Protein AF-A0ABD4Z393-F1 (afdb_monomer_lite)

Secondary structure (DSSP, 8-state):
--HHHHHHHHHHHHTTTS-TT-S-------SS--EE-TTS-EE------S----

Radius of gyration: 14.11 Å; chains: 1; bounding box: 27×31×29 Å

Sequence (54 aa):
MDRSLIKSMMPSLVAGHVPRNVRSFKYRVFDDQPLSSTLGFAIDPQPFDGKVVA

Organism: NCBI:txid1389922

Structure (mmCIF, N/CA/C/O backbone):
data_AF-A0ABD4Z393-F1
#
_entry.id   AF-A0ABD4Z393-F1
#
loop_
_atom_site.group_PDB
_atom_site.id
_atom_site.type_symbol
_atom_site.label_atom_id
_atom_site.label_alt_id
_atom_site.label_comp_id
_atom_site.label_asym_id
_atom_site.label_entity_id
_atom_site.label_seq_id
_atom_site.pdbx_PDB_ins_code
_atom_site.Cartn_x
_atom_site.Cartn_y
_atom_site.Cartn_z
_atom_site.occupancy
_atom_site.B_iso_or_equiv
_atom_site.auth_seq_id
_atom_site.auth_comp_id
_atom_site.auth_asym_id
_atom_site.auth_atom_id
_atom_site.pdbx_PDB_model_num
ATOM 1 N N . MET A 1 1 ? -15.560 -0.557 8.391 1.00 66.56 1 MET A N 1
ATOM 2 C CA . MET A 1 1 ? -14.661 -0.866 7.259 1.00 66.56 1 MET A CA 1
ATOM 3 C C . MET A 1 1 ? -13.907 -2.160 7.556 1.00 66.56 1 MET A C 1
ATOM 5 O O . MET A 1 1 ? -13.344 -2.262 8.642 1.00 66.56 1 MET A O 1
ATOM 9 N N . ASP A 1 2 ? -13.919 -3.158 6.661 1.00 83.75 2 ASP A N 1
ATOM 10 C CA . ASP A 1 2 ? -13.163 -4.406 6.876 1.00 83.75 2 ASP A CA 1
ATOM 11 C C . ASP A 1 2 ? -11.696 -4.228 6.467 1.00 83.75 2 ASP A C 1
ATOM 13 O O . ASP A 1 2 ? -11.316 -4.281 5.295 1.00 83.75 2 ASP A O 1
ATOM 17 N N . ARG A 1 3 ? -10.857 -4.005 7.478 1.00 80.44 3 A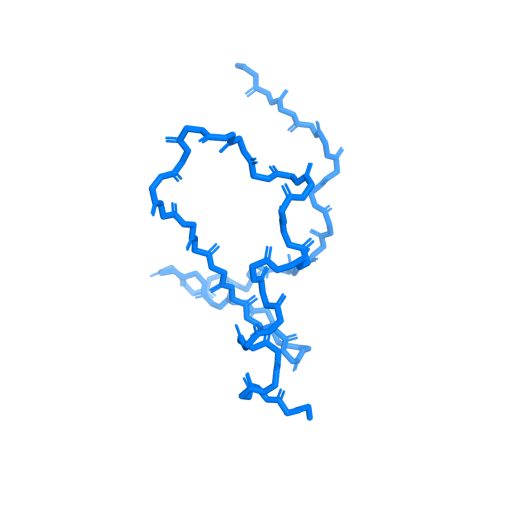RG A N 1
ATOM 18 C CA . ARG A 1 3 ? -9.423 -3.766 7.305 1.00 80.44 3 ARG A CA 1
ATOM 19 C C . ARG A 1 3 ? -8.694 -4.989 6.750 1.00 80.44 3 ARG A C 1
ATOM 21 O O . ARG A 1 3 ? -7.673 -4.818 6.092 1.00 80.44 3 ARG A O 1
ATOM 28 N N . SER A 1 4 ? -9.173 -6.203 7.011 1.00 85.25 4 SER A N 1
ATOM 29 C CA . SER A 1 4 ? -8.508 -7.428 6.558 1.00 85.25 4 SER A CA 1
ATOM 30 C C . SER A 1 4 ? -8.628 -7.595 5.041 1.00 85.25 4 SER A C 1
ATOM 32 O O . SER A 1 4 ? -7.625 -7.805 4.353 1.00 85.25 4 SER A O 1
ATOM 34 N N . LEU A 1 5 ? -9.828 -7.349 4.517 1.00 86.75 5 LEU A N 1
ATOM 35 C CA . LEU A 1 5 ? -10.132 -7.363 3.093 1.00 86.75 5 LEU A CA 1
ATOM 36 C C . LEU A 1 5 ? -9.329 -6.294 2.343 1.00 86.75 5 LEU A C 1
ATOM 38 O O . LEU A 1 5 ? -8.670 -6.595 1.349 1.00 86.75 5 LEU A O 1
ATOM 42 N N . ILE A 1 6 ? -9.273 -5.071 2.871 1.00 84.31 6 ILE A N 1
ATOM 43 C CA . ILE A 1 6 ? -8.499 -3.964 2.286 1.00 84.31 6 ILE A CA 1
ATOM 44 C C . ILE A 1 6 ? -7.021 -4.326 2.162 1.00 84.31 6 ILE A C 1
ATOM 46 O O . ILE A 1 6 ? -6.434 -4.154 1.096 1.00 84.31 6 ILE A O 1
ATOM 50 N N . LYS A 1 7 ? -6.425 -4.897 3.216 1.00 84.25 7 LYS A N 1
ATOM 51 C CA . LYS A 1 7 ? -5.028 -5.352 3.186 1.00 84.25 7 LYS A CA 1
ATOM 52 C C . LYS A 1 7 ? -4.784 -6.409 2.113 1.00 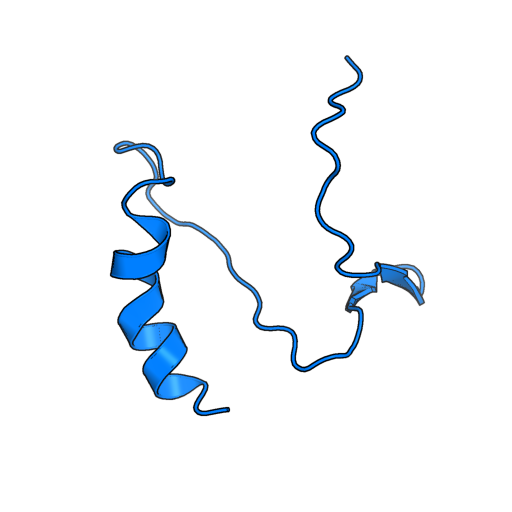84.25 7 LYS A C 1
ATOM 54 O O . LYS A 1 7 ? -3.761 -6.340 1.439 1.00 84.25 7 LYS A O 1
ATOM 59 N N . SER A 1 8 ? -5.718 -7.346 1.937 1.00 88.69 8 SER A N 1
ATOM 60 C CA . SER A 1 8 ? -5.611 -8.380 0.900 1.00 88.69 8 SER A CA 1
ATOM 61 C C . SER A 1 8 ? -5.664 -7.801 -0.519 1.00 88.69 8 SER A C 1
ATOM 63 O O . SER A 1 8 ? -4.987 -8.298 -1.414 1.00 88.69 8 SER A O 1
ATOM 65 N N . MET A 1 9 ? -6.396 -6.698 -0.710 1.00 88.44 9 MET A N 1
ATOM 66 C CA . MET A 1 9 ? -6.549 -6.030 -2.004 1.00 88.44 9 MET A CA 1
ATOM 67 C C . MET A 1 9 ? -5.467 -4.980 -2.300 1.00 88.44 9 MET A C 1
ATOM 69 O O . MET A 1 9 ? -5.301 -4.606 -3.462 1.00 88.44 9 MET A O 1
ATOM 73 N N . MET A 1 10 ? -4.701 -4.523 -1.298 1.00 86.00 10 MET A N 1
ATOM 74 C CA . MET A 1 10 ? -3.649 -3.500 -1.460 1.00 86.00 10 MET A CA 1
ATOM 75 C C . MET A 1 10 ? -2.710 -3.735 -2.651 1.00 86.00 10 MET A C 1
ATOM 77 O O . MET A 1 10 ? -2.470 -2.781 -3.389 1.00 86.00 10 MET A O 1
ATOM 81 N N . PRO A 1 11 ? -2.193 -4.953 -2.904 1.00 84.81 11 PRO A N 1
ATOM 82 C CA . PRO A 1 11 ? -1.297 -5.168 -4.036 1.00 84.81 11 PRO A CA 1
ATOM 83 C C . PRO A 1 11 ? -1.961 -4.846 -5.379 1.00 84.81 11 PRO A C 1
ATOM 85 O O . PRO A 1 11 ? -1.335 -4.231 -6.233 1.00 84.81 11 PRO A O 1
ATOM 88 N N . SER A 1 12 ? -3.236 -5.208 -5.549 1.00 87.94 12 SER A N 1
ATOM 89 C CA . SER A 1 12 ? -3.989 -4.944 -6.778 1.00 87.94 12 SER A CA 1
ATOM 90 C C . SER A 1 12 ? -4.332 -3.464 -6.929 1.00 87.94 12 SER A C 1
ATOM 92 O O . SER A 1 12 ? -4.200 -2.925 -8.025 1.00 87.94 12 SER A O 1
ATOM 94 N N . LEU A 1 13 ? -4.712 -2.795 -5.837 1.00 87.12 13 LEU A N 1
ATOM 95 C CA . LEU A 1 13 ? -5.075 -1.377 -5.865 1.00 87.12 13 LEU A CA 1
ATOM 96 C C . LEU A 1 13 ? -3.886 -0.474 -6.222 1.00 87.12 13 LEU A C 1
ATOM 98 O O . LEU A 1 13 ? -4.055 0.507 -6.942 1.00 87.12 13 LEU A O 1
ATOM 102 N N . VAL A 1 14 ? -2.680 -0.798 -5.744 1.00 85.50 14 VAL A N 1
ATOM 103 C CA . VAL A 1 14 ? -1.496 0.058 -5.946 1.00 85.50 14 VAL A CA 1
ATOM 104 C C . VAL A 1 14 ? -0.642 -0.399 -7.142 1.00 85.50 14 VAL A C 1
ATOM 106 O O . VAL A 1 14 ? 0.215 0.354 -7.592 1.00 85.50 14 VAL A O 1
ATOM 109 N N . ALA A 1 15 ? -0.892 -1.574 -7.738 1.00 83.31 15 ALA A N 1
ATOM 110 C CA . ALA A 1 15 ? -0.071 -2.142 -8.821 1.00 83.31 15 ALA A CA 1
ATOM 111 C C . ALA A 1 15 ? 0.185 -1.193 -10.009 1.00 83.31 15 ALA A C 1
ATOM 113 O O . ALA A 1 15 ? 1.276 -1.209 -10.573 1.00 83.31 15 ALA A O 1
ATOM 114 N N . GLY A 1 16 ? -0.790 -0.355 -10.379 1.00 85.44 16 GLY A N 1
ATOM 115 C CA . GLY A 1 16 ? -0.639 0.619 -11.470 1.00 85.44 16 GLY A CA 1
ATOM 116 C C . GLY A 1 16 ? 0.245 1.828 -11.137 1.00 85.44 16 GLY A C 1
ATOM 117 O O . GLY A 1 16 ? 0.694 2.521 -12.044 1.00 85.44 16 GLY A O 1
ATOM 118 N N . HIS A 1 17 ? 0.506 2.072 -9.852 1.00 83.44 17 HIS A N 1
ATOM 119 C CA . HIS A 1 17 ? 1.221 3.248 -9.345 1.00 83.44 17 HIS A CA 1
ATOM 120 C C . HIS A 1 17 ? 2.560 2.891 -8.685 1.00 83.44 17 HIS A C 1
ATOM 122 O O . HIS A 1 17 ? 3.368 3.780 -8.422 1.00 83.44 17 HIS A O 1
ATOM 128 N N . VAL A 1 18 ? 2.814 1.606 -8.407 1.00 82.31 18 VAL A N 1
ATOM 129 C CA . VAL A 1 18 ? 4.103 1.149 -7.878 1.00 82.31 18 VAL A CA 1
ATOM 130 C C . VAL A 1 18 ? 5.079 0.897 -9.033 1.00 82.31 18 VAL A C 1
ATOM 132 O O . VAL A 1 18 ? 4.793 0.088 -9.919 1.00 82.31 18 VAL A O 1
ATOM 135 N N . PRO A 1 19 ? 6.270 1.520 -9.019 1.00 86.88 19 PRO A N 1
ATOM 136 C CA . PRO A 1 19 ? 7.344 1.183 -9.943 1.00 86.88 19 PRO A CA 1
ATOM 137 C C . PRO A 1 19 ? 7.707 -0.303 -9.864 1.00 86.88 19 PRO A C 1
ATOM 139 O O . PRO A 1 19 ? 7.858 -0.866 -8.781 1.00 86.88 19 PRO A O 1
ATOM 142 N N . ARG A 1 20 ? 7.924 -0.945 -11.015 1.00 82.38 20 ARG A N 1
ATOM 143 C CA . ARG A 1 20 ? 8.175 -2.399 -11.100 1.00 82.38 20 ARG A CA 1
ATOM 144 C C . ARG A 1 20 ? 9.426 -2.887 -10.348 1.00 82.38 20 ARG A C 1
ATOM 146 O O . ARG A 1 20 ? 9.597 -4.088 -10.187 1.00 82.38 20 ARG A O 1
ATOM 153 N N . ASN A 1 21 ? 10.303 -1.984 -9.907 1.00 88.00 21 ASN A N 1
ATOM 154 C CA . ASN A 1 21 ? 11.536 -2.289 -9.176 1.00 88.00 21 ASN A CA 1
ATOM 155 C C . ASN A 1 21 ? 11.413 -2.163 -7.642 1.00 88.00 21 ASN A C 1
ATOM 157 O O . ASN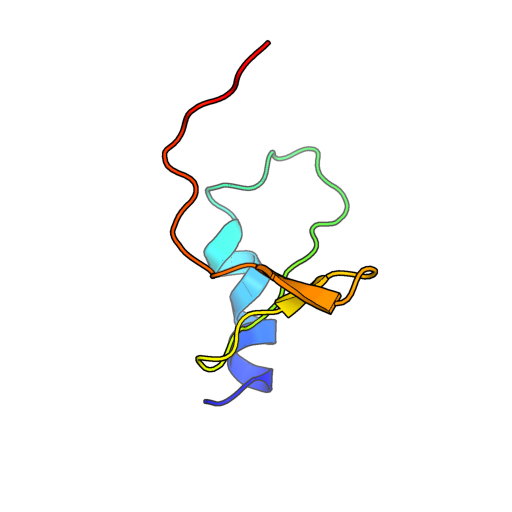 A 1 21 ? 12.394 -2.393 -6.933 1.00 88.00 21 ASN A O 1
ATOM 161 N N . VAL A 1 22 ? 10.244 -1.795 -7.107 1.00 84.50 22 VAL A N 1
ATOM 162 C CA . VAL A 1 22 ? 10.035 -1.639 -5.661 1.00 84.50 22 VAL A CA 1
ATOM 163 C C . VAL A 1 22 ? 9.885 -2.997 -4.972 1.00 84.50 22 VAL A C 1
ATOM 165 O O . VAL A 1 22 ? 9.074 -3.830 -5.365 1.00 84.50 22 VAL A O 1
ATOM 168 N N . ARG A 1 23 ? 10.639 -3.200 -3.883 1.00 82.38 23 ARG A N 1
ATOM 169 C CA . ARG A 1 23 ? 10.544 -4.398 -3.025 1.00 82.38 23 ARG A CA 1
ATOM 170 C C . ARG A 1 23 ? 9.475 -4.304 -1.939 1.00 82.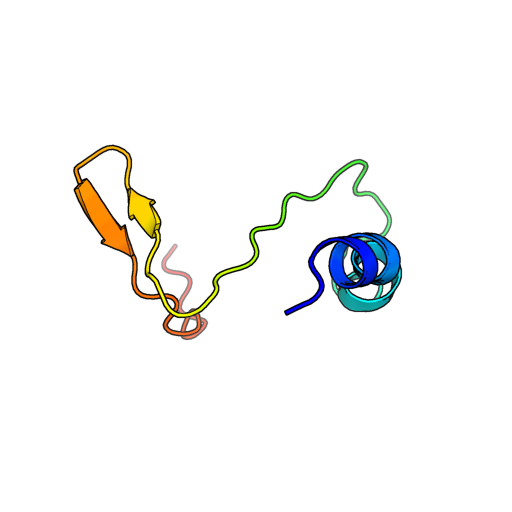38 23 ARG A C 1
ATOM 172 O O . ARG A 1 23 ? 8.976 -5.325 -1.483 1.00 82.38 23 ARG A O 1
ATOM 179 N N . SER A 1 24 ? 9.157 -3.096 -1.486 1.00 82.56 24 SER A N 1
ATOM 180 C CA . SER A 1 24 ? 8.204 -2.871 -0.400 1.00 82.56 24 SER A CA 1
ATOM 181 C C . SER A 1 24 ? 7.584 -1.489 -0.506 1.00 82.56 24 SER A C 1
ATOM 183 O O . SER A 1 24 ? 8.299 -0.515 -0.739 1.00 82.56 24 SER A O 1
ATOM 185 N N . PHE A 1 25 ? 6.288 -1.390 -0.238 1.00 82.38 25 PHE A N 1
ATOM 186 C CA . PHE A 1 25 ? 5.590 -0.121 -0.071 1.00 82.38 25 PHE A CA 1
ATOM 187 C C . PHE A 1 25 ? 4.888 -0.099 1.290 1.00 82.38 25 PHE A C 1
ATOM 189 O O . PHE A 1 25 ? 4.561 -1.143 1.856 1.00 82.38 25 PHE A O 1
ATOM 196 N N . LYS A 1 26 ? 4.694 1.099 1.841 1.00 83.19 26 LYS A N 1
ATOM 197 C CA . LYS A 1 26 ? 3.993 1.314 3.112 1.00 83.19 26 LYS A CA 1
ATOM 198 C C . LYS A 1 26 ? 2.653 1.974 2.819 1.00 83.19 26 LYS A C 1
ATOM 200 O O . LYS A 1 26 ? 2.581 2.855 1.972 1.00 83.19 26 LYS A O 1
ATOM 205 N N . TYR A 1 27 ? 1.618 1.569 3.540 1.00 79.81 27 TYR A N 1
ATOM 206 C CA . TYR A 1 27 ? 0.289 2.165 3.457 1.00 79.81 27 TYR A CA 1
ATOM 207 C C . TYR A 1 27 ? -0.284 2.345 4.862 1.00 79.81 27 TYR A C 1
ATOM 209 O O . TYR A 1 27 ? 0.137 1.685 5.817 1.00 79.81 27 TYR A O 1
ATOM 217 N N . ARG A 1 28 ? -1.241 3.262 4.985 1.00 77.06 28 ARG A N 1
ATOM 218 C CA . ARG A 1 28 ? -2.023 3.513 6.197 1.00 77.06 28 ARG A CA 1
ATOM 219 C C . ARG A 1 28 ? -3.479 3.682 5.778 1.00 77.06 28 ARG A C 1
ATOM 221 O O . ARG A 1 28 ? -3.740 4.255 4.728 1.00 77.06 28 ARG A O 1
ATOM 228 N N . VAL A 1 29 ? -4.394 3.141 6.572 1.00 76.38 29 VAL A N 1
ATOM 229 C CA . VAL A 1 29 ? -5.839 3.293 6.367 1.00 76.38 29 VAL A CA 1
ATOM 230 C C . VAL A 1 29 ? -6.320 4.309 7.392 1.00 76.38 29 VAL A C 1
ATOM 232 O O . VAL A 1 29 ? -6.055 4.130 8.581 1.00 76.38 29 VAL A O 1
ATOM 235 N N . PHE A 1 30 ? -6.963 5.373 6.922 1.00 73.19 30 PHE A N 1
ATOM 236 C CA . PHE A 1 30 ? -7.503 6.441 7.754 1.00 73.19 30 PHE A CA 1
ATOM 237 C C . PHE A 1 30 ? -9.028 6.342 7.737 1.00 73.19 30 PHE A C 1
ATOM 239 O O . PHE A 1 30 ? -9.631 6.450 6.675 1.00 73.19 30 PHE A O 1
ATOM 246 N N . ASP A 1 31 ? -9.623 6.112 8.906 1.00 72.06 31 ASP A N 1
ATOM 247 C CA . ASP A 1 31 ? -11.076 6.056 9.104 1.00 72.06 31 ASP A CA 1
ATOM 248 C C . ASP A 1 31 ? -11.549 7.422 9.656 1.00 72.06 31 ASP A C 1
ATOM 250 O O . ASP A 1 31 ? -11.990 7.515 10.797 1.00 72.06 31 ASP A O 1
ATOM 254 N N . ASP A 1 32 ? -11.348 8.496 8.881 1.00 63.47 32 ASP A N 1
ATOM 255 C CA . ASP A 1 32 ? -11.761 9.883 9.192 1.00 63.47 32 ASP A CA 1
ATOM 256 C C . ASP A 1 32 ? -11.033 10.600 10.350 1.00 63.47 32 ASP A C 1
ATOM 258 O O . ASP A 1 32 ? -11.472 11.655 10.807 1.00 63.47 32 ASP A O 1
ATOM 262 N N . GLN A 1 33 ? -9.886 10.086 10.811 1.00 60.62 33 GLN A N 1
ATOM 263 C 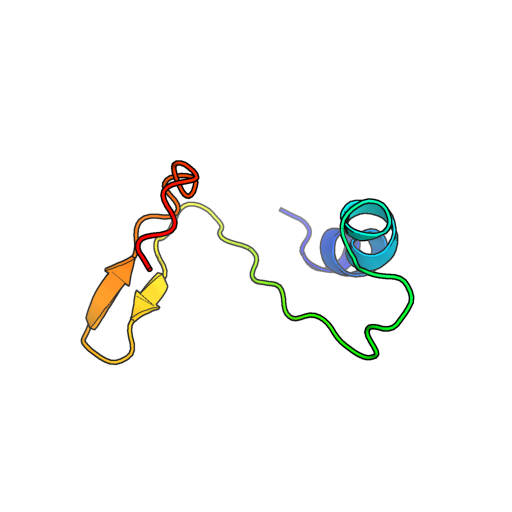CA . GLN A 1 33 ? -9.023 10.805 11.758 1.00 60.62 33 GLN A CA 1
ATOM 264 C C . GLN A 1 33 ? -7.639 11.107 11.162 1.00 60.62 33 GLN A C 1
ATOM 266 O O . GLN A 1 33 ? -6.976 10.189 10.662 1.00 60.62 33 GLN A O 1
ATOM 271 N N . PRO A 1 34 ? -7.176 12.372 11.228 1.00 60.06 34 PRO A N 1
ATOM 272 C CA . PRO A 1 34 ? -5.846 12.752 10.775 1.00 60.06 34 PRO A CA 1
ATOM 273 C C . PRO A 1 34 ? -4.767 12.125 11.658 1.00 60.06 34 PRO A C 1
ATOM 275 O O . PRO A 1 34 ? -4.925 11.977 12.872 1.00 60.06 34 PRO A O 1
ATOM 278 N N . LEU A 1 35 ? -3.638 11.764 11.047 1.00 58.91 35 LEU A N 1
ATOM 279 C CA . LEU A 1 35 ? -2.520 11.201 11.793 1.00 58.91 35 LEU A CA 1
ATOM 280 C C . LEU A 1 35 ? -1.906 12.287 12.677 1.00 58.91 35 LEU A C 1
ATOM 282 O O . LEU A 1 35 ? -1.454 13.314 12.169 1.00 58.91 35 LEU A O 1
ATOM 286 N N . SER A 1 36 ? -1.802 12.030 13.977 1.00 53.25 36 SER A N 1
ATOM 287 C CA . SER A 1 36 ? -0.935 12.816 14.850 1.00 53.25 36 SER A CA 1
ATOM 288 C C . SER A 1 36 ? 0.517 12.574 14.429 1.00 53.25 36 SER A C 1
ATOM 290 O O . SER A 1 36 ? 1.026 11.453 14.506 1.00 53.25 36 SER A O 1
ATOM 292 N N . SER A 1 37 ? 1.189 13.607 13.928 1.00 61.69 37 SER A N 1
ATOM 293 C CA . SER A 1 37 ? 2.620 13.564 13.656 1.00 61.69 37 SER A CA 1
ATOM 294 C C . SER A 1 37 ? 3.382 13.331 14.961 1.00 61.69 37 SER A C 1
ATOM 296 O O . SER A 1 37 ? 2.863 13.556 16.055 1.00 61.69 37 SER A O 1
ATOM 298 N N . THR A 1 38 ? 4.642 12.915 14.865 1.00 56.19 38 THR A N 1
ATOM 299 C CA . THR A 1 38 ? 5.545 12.723 16.014 1.00 56.19 38 THR A CA 1
ATOM 300 C C . THR A 1 38 ? 5.727 13.976 16.887 1.00 56.19 38 THR A C 1
ATOM 302 O O . THR A 1 38 ? 6.275 13.865 17.977 1.00 56.19 38 THR A O 1
ATOM 305 N N . LEU A 1 39 ? 5.245 15.144 16.443 1.00 64.81 39 LEU A N 1
ATOM 306 C CA . LEU A 1 39 ? 5.219 16.410 17.185 1.00 64.81 39 LEU A CA 1
ATOM 307 C C . LEU A 1 39 ? 3.799 16.847 17.613 1.00 64.81 39 LEU A C 1
ATOM 309 O O . LEU A 1 39 ? 3.612 17.976 18.048 1.00 64.81 39 LEU A O 1
ATOM 313 N N . GLY A 1 40 ? 2.788 15.981 17.486 1.00 57.53 40 GLY A N 1
ATOM 314 C CA . GLY A 1 40 ? 1.404 16.262 17.890 1.00 57.53 40 GLY A CA 1
ATOM 315 C C . GLY A 1 40 ? 0.561 17.019 16.857 1.00 57.53 40 GLY A C 1
ATOM 316 O O . GLY A 1 40 ? -0.588 17.348 17.139 1.00 57.53 40 GLY A O 1
ATOM 317 N N . PHE A 1 41 ? 1.081 17.275 15.652 1.00 56.81 41 PHE A N 1
ATOM 318 C CA . PHE A 1 41 ? 0.314 17.943 14.595 1.00 56.81 41 PHE A CA 1
ATOM 319 C C . PHE A 1 41 ? -0.633 16.960 13.905 1.00 56.81 41 PHE A C 1
ATOM 321 O O . PHE A 1 41 ? -0.182 15.933 13.408 1.00 56.81 41 PHE A O 1
ATOM 328 N N . ALA A 1 42 ? -1.924 17.275 13.833 1.00 54.41 42 ALA A N 1
ATOM 329 C CA . ALA A 1 42 ? -2.867 16.546 12.993 1.00 54.41 42 ALA A CA 1
ATOM 330 C C . ALA A 1 42 ? -2.545 16.829 11.515 1.00 54.41 42 ALA A C 1
ATOM 332 O O . ALA A 1 42 ? -2.780 17.934 11.032 1.00 54.41 42 ALA A O 1
ATOM 333 N N . ILE A 1 43 ? -1.963 15.858 10.808 1.00 58.62 43 ILE A N 1
ATOM 334 C CA . ILE A 1 43 ? -1.782 15.953 9.356 1.00 58.62 43 ILE A CA 1
ATOM 335 C C . ILE A 1 43 ? -3.120 15.567 8.733 1.00 58.62 43 ILE A C 1
ATOM 337 O O . ILE A 1 43 ? -3.477 14.385 8.715 1.00 58.62 43 ILE A O 1
ATOM 341 N N . ASP A 1 44 ? -3.866 16.577 8.289 1.00 52.91 44 ASP A N 1
ATOM 342 C CA . ASP A 1 44 ? -5.100 16.398 7.528 1.00 52.91 44 ASP A CA 1
ATOM 343 C C . ASP A 1 44 ? -4.799 15.557 6.273 1.00 52.91 44 ASP A C 1
ATOM 345 O O . ASP A 1 44 ? -3.856 15.886 5.546 1.00 52.91 44 ASP A O 1
ATOM 349 N N . PRO A 1 45 ? -5.538 14.467 5.995 1.00 57.03 45 PRO A N 1
ATOM 350 C CA . PRO A 1 45 ? -5.411 13.696 4.757 1.00 57.03 45 PRO A CA 1
ATOM 351 C C . PRO A 1 45 ? -5.884 14.459 3.505 1.00 57.03 45 PRO A C 1
ATOM 353 O O . PRO A 1 45 ? -6.287 13.827 2.525 1.00 57.03 45 PRO A O 1
ATOM 356 N N . GLN A 1 46 ? -5.837 15.796 3.503 1.00 59.28 46 GLN A N 1
ATOM 357 C CA . GLN A 1 46 ? -6.101 16.584 2.310 1.00 59.28 46 GLN A CA 1
ATOM 358 C C . GLN A 1 46 ? -5.157 16.095 1.194 1.00 59.28 46 GLN A C 1
ATOM 360 O O . GLN A 1 46 ? -3.951 15.953 1.435 1.00 59.28 46 GLN A O 1
ATOM 365 N N . PRO A 1 47 ? -5.683 15.760 -0.001 1.00 55.31 47 PRO A N 1
ATOM 366 C CA . PRO A 1 47 ? -4.870 15.217 -1.077 1.00 55.31 47 PRO A CA 1
ATOM 367 C C . PRO A 1 47 ? -3.692 16.148 -1.350 1.00 55.31 47 PRO A C 1
ATOM 369 O O . PRO A 1 47 ? -3.866 17.361 -1.450 1.00 55.31 47 PRO A O 1
ATOM 372 N N . PHE A 1 48 ? -2.491 15.583 -1.457 1.00 59.38 48 PHE A N 1
ATOM 373 C CA . PHE A 1 48 ? -1.311 16.341 -1.849 1.00 59.38 48 PHE A CA 1
ATOM 374 C C . PHE A 1 48 ? -1.588 17.027 -3.194 1.00 59.38 48 PHE A C 1
ATOM 376 O O . PHE A 1 48 ? -1.746 16.350 -4.208 1.00 59.38 48 PHE A O 1
ATO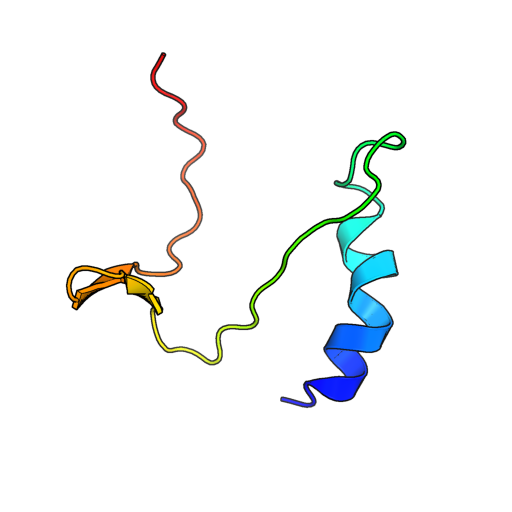M 383 N N . ASP A 1 49 ? -1.621 18.360 -3.192 1.00 59.75 49 ASP A N 1
ATOM 384 C CA . ASP A 1 49 ? -2.014 19.225 -4.320 1.00 59.75 49 ASP A CA 1
ATOM 385 C C . ASP A 1 49 ? -0.967 19.258 -5.462 1.00 59.75 49 ASP A C 1
ATOM 387 O O . ASP A 1 49 ? -0.857 20.204 -6.236 1.00 59.75 49 ASP A O 1
ATOM 391 N N . GLY A 1 50 ? -0.103 18.240 -5.539 1.00 55.16 50 GLY A N 1
ATOM 392 C CA . GLY A 1 50 ? 0.883 18.058 -6.606 1.00 55.16 50 GLY A CA 1
ATOM 393 C C . GLY A 1 50 ? 2.074 19.024 -6.599 1.00 55.16 50 GLY A C 1
ATOM 394 O O . GLY A 1 50 ? 2.948 18.899 -7.457 1.00 55.16 50 GLY A O 1
ATOM 395 N N . LYS A 1 51 ? 2.171 19.969 -5.656 1.00 46.94 51 LYS A N 1
ATOM 396 C CA . LYS A 1 51 ? 3.266 20.950 -5.646 1.00 46.94 51 LYS A CA 1
ATOM 397 C C . LYS A 1 51 ? 4.532 20.394 -4.989 1.00 46.94 51 LYS A C 1
ATOM 399 O O . LYS A 1 51 ? 4.703 20.451 -3.774 1.00 46.94 51 LYS A O 1
ATOM 404 N N . VAL A 1 52 ? 5.451 19.903 -5.818 1.00 49.19 52 VAL A N 1
ATOM 405 C CA . VAL A 1 52 ? 6.845 19.643 -5.434 1.00 49.19 52 VAL A CA 1
ATOM 406 C C . VAL A 1 52 ? 7.614 20.962 -5.527 1.00 49.19 52 VAL A C 1
ATOM 408 O O . VAL A 1 52 ? 7.701 21.549 -6.603 1.00 49.19 52 VAL A O 1
ATOM 411 N N . VAL A 1 53 ? 8.147 21.449 -4.406 1.00 44.88 53 VAL A N 1
ATOM 412 C CA . VAL A 1 53 ? 9.106 22.564 -4.396 1.00 44.88 53 VAL A CA 1
ATOM 413 C C . VAL A 1 53 ? 10.501 21.952 -4.295 1.00 44.88 53 VAL A C 1
ATOM 415 O O . VAL A 1 53 ? 10.751 21.174 -3.375 1.00 44.88 53 VAL A O 1
ATOM 418 N N . ALA A 1 54 ? 11.340 22.241 -5.292 1.00 47.84 54 ALA A N 1
ATOM 419 C CA . ALA A 1 54 ? 12.750 21.858 -5.341 1.00 47.84 54 ALA A CA 1
ATOM 420 C C . ALA A 1 54 ? 13.611 22.808 -4.501 1.00 47.84 54 ALA A C 1
ATOM 422 O O . ALA A 1 54 ? 13.258 24.010 -4.443 1.00 47.84 54 ALA A O 1
#

pLDDT: mean 71.47, std 14.03, range [44.88, 88.69]

Foldseek 3Di:
DPPVVVVVCVCVVCVVPDDPPDPDDDDDDDPPFADQDPVRDRDPVPPDPPDDDD